Protein AF-A0A0L7R171-F1 (afdb_monomer_lite)

Secondary structure (DSSP, 8-state):
-----------------------HHHHHGGGSPPHHHHHHHHHHHHSHHHHHHHHHHHSS----HHHHHHHHHHHHHHHT-SGGGG--

Structure (mmCIF, N/CA/C/O backbone):
data_AF-A0A0L7R171-F1
#
_entry.id   AF-A0A0L7R171-F1
#
loop_
_atom_site.group_PDB
_atom_site.id
_atom_site.type_symbol
_atom_site.label_atom_id
_atom_site.label_alt_id
_atom_site.label_comp_id
_atom_site.label_asym_id
_atom_site.label_entity_id
_atom_site.label_seq_id
_atom_site.pdbx_PDB_ins_code
_atom_site.Cartn_x
_atom_site.Cartn_y
_atom_site.Cartn_z
_atom_site.occupancy
_atom_site.B_iso_or_equiv
_atom_site.auth_seq_id
_atom_site.auth_comp_id
_atom_site.auth_asym_id
_atom_site.auth_atom_id
_atom_site.pdbx_PDB_model_num
ATOM 1 N N . MET A 1 1 ? -48.719 51.583 33.332 1.00 35.97 1 MET A N 1
ATOM 2 C CA . MET A 1 1 ? -50.194 51.557 33.454 1.00 35.97 1 MET A CA 1
ATOM 3 C C . MET A 1 1 ? -50.710 51.540 32.026 1.00 35.97 1 MET A C 1
ATOM 5 O O . MET A 1 1 ? -50.505 52.526 31.342 1.00 35.97 1 MET A O 1
ATOM 9 N N . SER A 1 2 ? -51.171 50.437 31.456 1.00 40.34 2 SER A N 1
ATOM 10 C CA . SER A 1 2 ? -51.994 49.363 32.017 1.00 40.34 2 SER A CA 1
ATOM 11 C C . SER A 1 2 ? -51.689 48.037 31.309 1.00 40.34 2 SER A C 1
ATOM 13 O O . SER A 1 2 ? -51.594 47.992 30.086 1.00 40.34 2 SER A O 1
ATOM 15 N N . GLU A 1 3 ? -51.553 46.975 32.099 1.00 41.84 3 GLU A N 1
ATOM 16 C CA . GLU A 1 3 ? -51.645 45.582 31.660 1.00 41.84 3 GLU A CA 1
ATOM 17 C C . GLU A 1 3 ? -53.105 45.219 31.366 1.00 41.84 3 GLU A C 1
ATOM 19 O O . GLU A 1 3 ? -54.032 45.752 31.984 1.00 41.84 3 GLU A O 1
ATOM 24 N N . SER A 1 4 ? -53.317 44.268 30.460 1.00 45.53 4 SER A N 1
ATOM 25 C CA . SER A 1 4 ? -54.467 43.360 30.511 1.00 45.53 4 SER A CA 1
ATOM 26 C C . SER A 1 4 ? -54.086 42.042 29.844 1.00 45.53 4 SER A C 1
ATOM 28 O O . SER A 1 4 ? -53.895 41.969 28.633 1.00 45.53 4 SER A O 1
ATOM 30 N N . GLU A 1 5 ? -53.956 41.019 30.676 1.00 47.56 5 GLU A N 1
ATOM 31 C CA . GLU A 1 5 ? -53.761 39.611 30.349 1.00 47.56 5 GLU A CA 1
ATOM 32 C C . GLU A 1 5 ? -55.097 38.927 30.001 1.00 47.56 5 GLU A C 1
ATOM 34 O O . GLU A 1 5 ? -56.132 39.298 30.556 1.00 47.56 5 GLU A O 1
ATOM 39 N N . ASN A 1 6 ? -55.069 37.866 29.184 1.00 44.62 6 ASN A N 1
ATOM 40 C CA . ASN A 1 6 ? -55.824 36.600 29.356 1.00 44.62 6 ASN A CA 1
ATOM 41 C C . ASN A 1 6 ? -55.633 35.722 28.093 1.00 44.62 6 ASN A C 1
ATOM 43 O O . ASN A 1 6 ? -55.735 36.264 27.002 1.00 44.62 6 ASN A O 1
ATOM 47 N N . VAL A 1 7 ? -55.498 34.389 28.046 1.00 42.62 7 VAL A N 1
ATOM 48 C CA . VAL A 1 7 ? -55.243 33.247 28.954 1.00 42.62 7 VAL A CA 1
ATOM 49 C C . VAL A 1 7 ? -55.741 32.008 28.186 1.00 42.62 7 VAL A C 1
ATOM 51 O O . VAL A 1 7 ? -56.808 32.062 27.587 1.00 42.62 7 VAL A O 1
ATOM 54 N N . SER A 1 8 ? -55.031 30.877 28.335 1.00 39.28 8 SER A N 1
ATOM 55 C CA . SER A 1 8 ? -55.500 29.483 28.134 1.00 39.28 8 SER A CA 1
ATOM 56 C C . SER A 1 8 ? -55.888 29.017 26.725 1.00 39.28 8 SER A C 1
ATOM 58 O O . SER A 1 8 ? -56.515 29.734 25.970 1.00 39.28 8 SER A O 1
ATOM 60 N N . LYS A 1 9 ? -55.706 27.760 26.320 1.00 40.88 9 LYS A N 1
ATOM 61 C CA . LYS A 1 9 ? -55.156 26.511 26.886 1.00 40.88 9 LYS A CA 1
ATOM 62 C C . LYS A 1 9 ? -55.166 25.513 25.713 1.00 40.88 9 LYS A C 1
ATOM 64 O O . LYS A 1 9 ? -55.985 25.665 24.811 1.00 40.88 9 LYS A O 1
ATOM 69 N N . ASN A 1 10 ? -54.333 24.478 25.810 1.00 35.81 10 ASN A N 1
ATOM 70 C CA . ASN A 1 10 ? -54.581 23.069 25.439 1.00 35.81 10 ASN A CA 1
ATOM 71 C C . ASN A 1 10 ? -53.291 22.491 24.838 1.00 35.81 10 ASN A C 1
ATOM 73 O O . ASN A 1 10 ? -52.863 22.880 23.761 1.00 35.81 10 ASN A O 1
ATOM 77 N N . ALA A 1 11 ? -52.503 21.788 25.649 1.00 34.44 11 ALA A N 1
ATOM 78 C CA . ALA A 1 11 ? -52.663 20.365 25.971 1.00 34.44 11 ALA A CA 1
ATOM 79 C C . ALA A 1 11 ? -52.143 19.482 24.827 1.00 34.44 11 ALA A C 1
ATOM 81 O O . ALA A 1 11 ? -52.817 19.251 23.830 1.00 34.44 11 ALA A O 1
ATOM 82 N N . THR A 1 12 ? -50.916 18.998 25.019 1.00 37.31 12 THR A N 1
ATOM 83 C CA . THR A 1 12 ? -50.325 17.843 24.337 1.00 37.31 12 THR A CA 1
ATOM 84 C C . THR A 1 12 ? -51.255 16.638 24.486 1.00 37.31 12 THR A C 1
ATOM 86 O O . THR A 1 12 ? -51.816 16.437 25.567 1.00 37.31 12 THR A O 1
ATOM 89 N N . PRO A 1 13 ? -51.388 15.799 23.455 1.00 43.78 13 PRO A N 1
ATOM 90 C CA . PRO A 1 13 ? -50.873 14.435 23.641 1.00 43.78 13 PRO A CA 1
ATOM 91 C C . PRO A 1 13 ? -49.772 14.057 22.649 1.00 43.78 13 PRO A C 1
ATOM 93 O O . PRO A 1 13 ? -49.816 14.400 21.471 1.00 43.78 13 PRO A O 1
ATOM 96 N N . GLN A 1 14 ? -48.768 13.356 23.173 1.00 43.34 14 GLN A N 1
ATOM 97 C CA . GLN A 1 14 ? -47.740 12.675 22.400 1.00 43.34 14 GLN A CA 1
ATOM 98 C C . GLN A 1 14 ? -48.299 11.369 21.834 1.00 43.34 14 GLN A C 1
ATOM 100 O O . GLN A 1 14 ? -49.010 10.667 22.548 1.00 43.34 14 GLN A O 1
ATOM 105 N N . GLU A 1 15 ? -47.900 11.015 20.613 1.00 35.59 15 GLU A N 1
ATOM 106 C CA . GLU A 1 15 ? -47.878 9.627 20.156 1.00 35.59 15 GLU A CA 1
ATOM 107 C C . GLU A 1 15 ? -46.596 9.387 19.344 1.00 35.59 15 GLU A C 1
ATOM 109 O O . GLU A 1 15 ? -46.150 10.219 18.552 1.00 35.59 15 GLU A O 1
ATOM 114 N N . GLU A 1 16 ? -45.956 8.273 19.673 1.00 48.09 16 GLU A N 1
ATOM 115 C CA . GLU A 1 16 ? -44.622 7.806 19.312 1.00 48.09 16 GLU A CA 1
ATOM 116 C C . GLU A 1 16 ? -44.490 7.611 17.787 1.00 48.09 16 GLU A C 1
ATOM 118 O O . GLU A 1 16 ? -45.425 7.194 17.113 1.00 48.09 16 GLU A O 1
ATOM 123 N N . THR A 1 17 ? -43.337 7.832 17.149 1.00 41.28 17 THR A N 1
ATOM 124 C CA . THR A 1 17 ? -42.354 6.755 16.934 1.00 41.28 17 THR A CA 1
ATOM 125 C C . THR A 1 17 ? -41.151 7.283 16.142 1.00 41.28 17 THR A C 1
ATOM 127 O O . THR A 1 17 ? -41.288 8.061 15.202 1.00 41.28 17 THR A O 1
ATOM 130 N N . LYS A 1 18 ? -39.986 6.724 16.488 1.00 44.66 18 LYS A N 1
ATOM 131 C CA . LYS A 1 18 ? -38.659 6.827 15.863 1.00 44.66 18 LYS A CA 1
ATOM 132 C C . LYS A 1 18 ? -37.826 8.027 16.321 1.00 44.66 18 LYS A C 1
ATOM 134 O O . LYS A 1 18 ? -37.712 9.048 15.655 1.00 44.66 18 LYS A O 1
ATOM 139 N N . LYS A 1 19 ? -37.125 7.815 17.444 1.00 49.00 19 LYS A N 1
ATOM 140 C CA . LYS A 1 19 ? -35.820 8.438 17.699 1.00 49.00 19 LYS A CA 1
ATOM 141 C C . LYS A 1 19 ? -34.940 8.231 16.466 1.00 49.00 19 LYS A C 1
ATOM 143 O O . LYS A 1 19 ? -34.297 7.194 16.322 1.00 49.00 19 LYS A O 1
ATOM 148 N N . GLU A 1 20 ? -34.895 9.215 15.586 1.00 54.53 20 GLU A N 1
ATOM 149 C CA . GLU A 1 20 ? -33.842 9.329 14.590 1.00 54.53 20 GLU A CA 1
ATOM 150 C 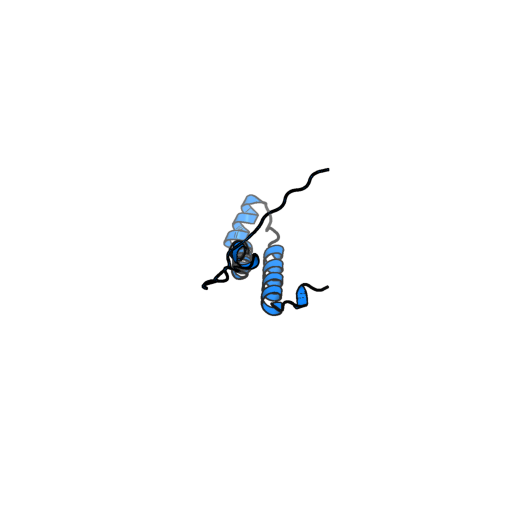C . GLU A 1 20 ? -32.664 10.037 15.259 1.00 54.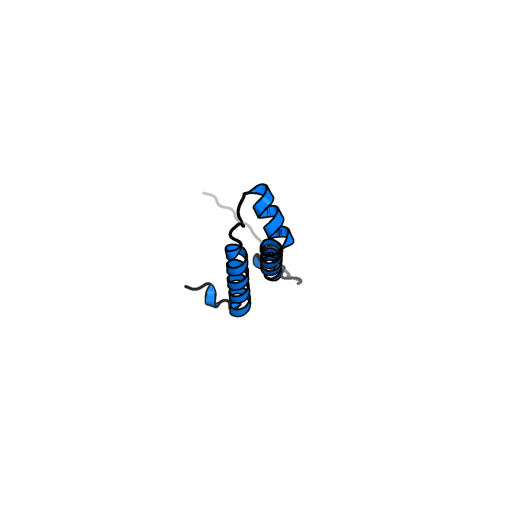53 20 GLU A C 1
ATOM 152 O O . GLU A 1 20 ? -32.362 11.201 15.034 1.00 54.53 20 GLU A O 1
ATOM 157 N N . THR A 1 21 ? -32.027 9.323 16.186 1.00 51.12 21 THR A N 1
ATOM 158 C CA . THR A 1 21 ? -30.658 9.630 16.591 1.00 51.12 21 THR A CA 1
ATOM 159 C C . THR A 1 21 ? -29.754 8.807 15.686 1.00 51.12 21 THR A C 1
ATOM 161 O O . THR A 1 21 ? -29.085 7.886 16.139 1.00 51.12 21 THR A O 1
ATOM 164 N N . THR A 1 22 ? -29.785 9.073 14.379 1.00 56.53 22 THR A N 1
ATOM 165 C CA . THR A 1 22 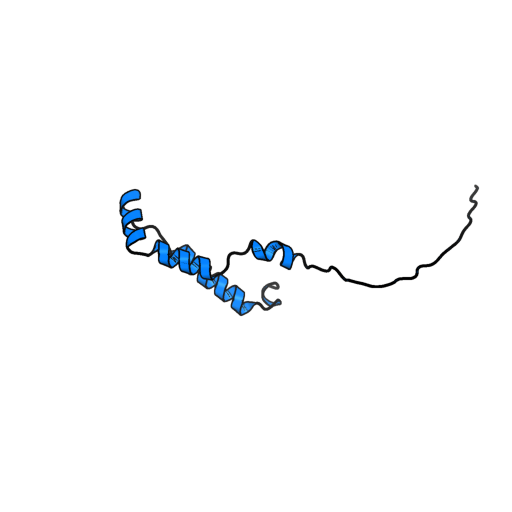? -28.694 8.650 13.497 1.00 56.53 22 THR A CA 1
ATOM 166 C C . THR A 1 22 ? -27.509 9.503 13.916 1.00 56.53 22 THR A C 1
ATOM 168 O O . THR A 1 22 ? -27.407 10.680 13.565 1.00 56.53 22 THR A O 1
ATOM 171 N N . SER A 1 23 ? -26.701 8.943 14.815 1.00 60.78 23 SER A N 1
ATOM 172 C CA . SER A 1 23 ? -25.506 9.571 15.356 1.00 60.78 23 SER A CA 1
ATOM 173 C C . SER A 1 23 ? -24.647 10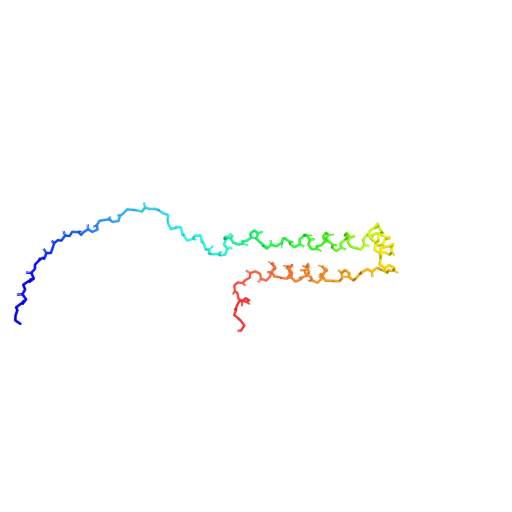.100 14.218 1.00 60.78 23 SER A C 1
ATOM 175 O O . SER A 1 23 ? -24.500 9.455 13.182 1.00 60.78 23 SER A O 1
ATOM 177 N N . VAL A 1 24 ? -24.084 11.290 14.409 1.00 60.25 24 VAL A N 1
ATOM 178 C CA . VAL A 1 24 ? -23.234 11.973 13.427 1.00 60.25 24 VAL A CA 1
ATOM 179 C C . VAL A 1 24 ? -22.116 11.050 12.898 1.00 60.25 24 VAL A C 1
ATOM 181 O O . VAL A 1 24 ? -21.782 11.128 11.716 1.00 60.25 24 VAL A O 1
ATOM 184 N N . GLU A 1 25 ? -21.626 10.112 13.717 1.00 61.75 25 GLU A N 1
ATOM 185 C CA . GLU A 1 25 ? -20.723 9.009 13.347 1.00 61.75 25 GLU A CA 1
ATOM 186 C C . GLU A 1 25 ? -21.168 8.168 12.133 1.00 61.75 25 GLU A C 1
ATOM 188 O O . GLU A 1 25 ? -20.351 7.858 11.259 1.00 61.75 25 GLU A O 1
ATOM 193 N N . ASP A 1 26 ? -22.448 7.812 12.021 1.00 69.12 26 ASP A N 1
ATOM 194 C CA . ASP A 1 26 ? -22.911 6.906 10.961 1.00 69.12 26 ASP A CA 1
ATOM 195 C C . ASP A 1 26 ? -22.909 7.599 9.591 1.00 69.12 26 ASP A C 1
ATOM 197 O O . ASP A 1 26 ? -22.655 6.974 8.558 1.00 69.12 26 ASP A O 1
ATOM 201 N N . LYS A 1 27 ? -23.103 8.925 9.572 1.00 82.69 27 LYS A N 1
ATOM 202 C CA . LYS A 1 27 ? -23.172 9.723 8.340 1.00 82.69 27 LYS A CA 1
ATOM 203 C C . LYS A 1 27 ? -21.841 9.779 7.585 1.00 82.69 27 LYS A C 1
ATOM 205 O O . LYS A 1 27 ? -21.847 9.918 6.362 1.00 82.69 27 LYS A O 1
ATOM 210 N N . TYR A 1 28 ? -20.712 9.673 8.285 1.00 82.06 28 TYR A N 1
ATOM 211 C CA . TYR A 1 28 ? -19.375 9.842 7.697 1.00 82.06 28 TYR A CA 1
ATOM 212 C C . TYR A 1 28 ? -18.562 8.553 7.621 1.00 82.06 28 TYR A C 1
ATOM 214 O O . TYR A 1 28 ? -17.442 8.565 7.117 1.00 82.06 28 TYR A O 1
ATOM 222 N N . THR A 1 29 ? -19.123 7.423 8.055 1.00 81.94 29 THR A N 1
ATOM 223 C CA . THR A 1 29 ? -18.408 6.139 8.046 1.00 81.94 29 THR A CA 1
ATOM 224 C C . THR A 1 29 ? -17.937 5.748 6.636 1.00 81.94 29 THR A C 1
ATOM 226 O O . THR A 1 29 ? -16.850 5.197 6.486 1.00 81.94 29 THR A O 1
ATOM 229 N N . TRP A 1 30 ? -18.683 6.113 5.586 1.00 84.69 30 TRP A N 1
ATOM 230 C CA . TRP A 1 30 ? -18.298 5.873 4.187 1.00 84.69 30 TRP A CA 1
ATOM 231 C C . TRP A 1 30 ? -17.053 6.657 3.732 1.00 84.69 30 TRP A C 1
ATOM 233 O O . TRP A 1 30 ? -16.418 6.274 2.753 1.00 84.69 30 TRP A O 1
ATOM 243 N N . MET A 1 31 ? -16.698 7.748 4.421 1.00 86.94 31 MET A N 1
ATOM 244 C CA . MET A 1 31 ? -15.505 8.543 4.108 1.00 86.94 31 MET A CA 1
ATOM 245 C C . MET A 1 31 ? -14.222 7.885 4.625 1.00 86.94 31 MET A C 1
ATOM 247 O O . MET A 1 31 ? -13.128 8.196 4.148 1.00 86.94 31 MET A O 1
ATOM 251 N N . VAL A 1 32 ? -14.335 6.982 5.602 1.00 86.00 32 VAL A N 1
ATOM 252 C CA . VAL A 1 32 ? -13.189 6.266 6.158 1.00 86.00 32 VAL A CA 1
ATOM 253 C C . VAL A 1 32 ? -12.836 5.107 5.232 1.00 86.00 32 VAL A C 1
ATOM 255 O O . VAL A 1 32 ? -13.644 4.211 4.995 1.00 86.00 32 VAL A O 1
ATOM 258 N N . ARG A 1 33 ? -11.604 5.101 4.714 1.00 89.44 33 ARG A N 1
ATOM 259 C CA . ARG A 1 33 ? -11.122 3.998 3.873 1.00 89.44 33 ARG A CA 1
ATOM 260 C C . ARG A 1 33 ? -11.020 2.702 4.692 1.00 89.44 33 ARG A C 1
ATOM 262 O O . ARG A 1 33 ? -10.430 2.733 5.776 1.00 89.44 33 ARG A O 1
ATOM 269 N N . PRO A 1 34 ? -11.519 1.563 4.177 1.00 91.62 34 PRO A N 1
ATOM 270 C CA . PRO A 1 34 ? -11.281 0.257 4.785 1.00 91.62 34 PRO A CA 1
ATOM 271 C C . PRO A 1 34 ? -9.783 -0.035 4.907 1.00 91.62 34 PRO A C 1
ATOM 273 O O . PRO A 1 34 ? -8.998 0.367 4.044 1.00 91.62 34 PRO A O 1
ATOM 276 N N . CYS A 1 35 ? -9.374 -0.760 5.951 1.00 94.00 35 CYS A N 1
ATOM 277 C CA . CYS A 1 35 ? -7.953 -1.038 6.169 1.00 94.00 35 CYS A CA 1
ATOM 278 C C . CYS A 1 35 ? -7.346 -1.861 5.028 1.00 94.00 35 CYS A C 1
ATOM 280 O O . CYS A 1 35 ? -6.177 -1.692 4.698 1.00 94.00 35 CYS A O 1
ATOM 282 N N . GLU A 1 36 ? -8.134 -2.752 4.436 1.00 95.25 36 GLU A N 1
ATOM 283 C CA . GLU A 1 36 ? -7.741 -3.671 3.371 1.00 95.25 36 GLU A CA 1
ATOM 284 C C . GLU A 1 36 ? -7.215 -2.911 2.150 1.00 95.25 36 GLU A C 1
ATOM 286 O O . GLU A 1 36 ? -6.192 -3.302 1.597 1.00 95.25 36 GLU A O 1
ATOM 291 N N . ILE A 1 37 ? -7.799 -1.748 1.840 1.00 96.44 37 ILE A N 1
ATOM 292 C CA . ILE A 1 37 ? -7.329 -0.881 0.755 1.00 96.44 37 ILE A CA 1
ATOM 293 C C . ILE A 1 37 ? -5.872 -0.471 0.978 1.00 96.44 37 ILE A C 1
ATOM 295 O O . ILE A 1 37 ? -5.060 -0.595 0.073 1.00 96.44 37 ILE A O 1
ATOM 299 N N . TYR A 1 38 ? -5.482 -0.064 2.190 1.00 96.38 38 TYR A N 1
ATOM 300 C CA . TYR A 1 38 ? -4.084 0.298 2.465 1.00 96.38 38 TYR A CA 1
ATOM 301 C C . TYR A 1 38 ? -3.113 -0.874 2.270 1.00 96.38 38 TYR A C 1
ATOM 303 O O . TYR A 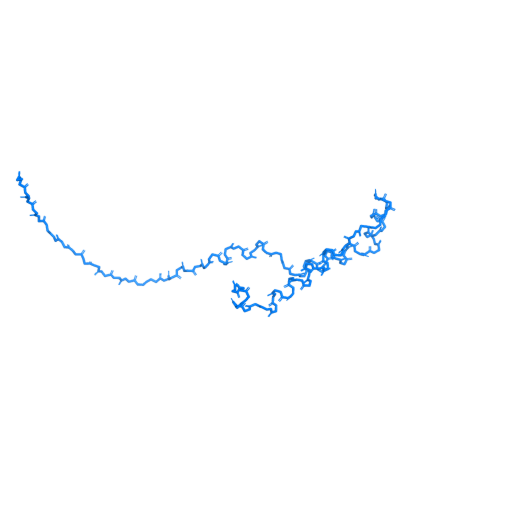1 38 ? -1.955 -0.674 1.900 1.00 96.38 38 TYR A O 1
ATOM 311 N N . LYS A 1 39 ? -3.569 -2.105 2.525 1.00 96.75 39 LYS A N 1
ATOM 312 C CA . LYS A 1 39 ? -2.770 -3.309 2.285 1.00 96.75 39 LYS A CA 1
ATOM 313 C C . LYS A 1 39 ? -2.620 -3.574 0.789 1.00 96.75 39 LYS A C 1
ATOM 315 O O . LYS A 1 39 ? -1.515 -3.891 0.354 1.00 96.75 39 LYS A O 1
ATOM 320 N N . ASP A 1 40 ? -3.697 -3.431 0.030 1.00 97.62 40 ASP A N 1
ATOM 321 C CA . ASP A 1 40 ? -3.694 -3.638 -1.416 1.00 97.62 40 ASP A CA 1
ATOM 322 C C . ASP A 1 40 ? -2.815 -2.593 -2.111 1.00 97.62 40 ASP A C 1
ATOM 324 O O . ASP A 1 40 ? -1.909 -2.965 -2.851 1.00 97.62 40 ASP A O 1
ATOM 328 N N . GLU A 1 41 ? -2.938 -1.314 -1.743 1.00 97.62 41 GLU A N 1
ATOM 329 C CA . GLU A 1 41 ? -2.067 -0.232 -2.232 1.00 97.62 41 GLU A CA 1
ATOM 330 C C . GLU A 1 41 ? -0.586 -0.488 -1.913 1.00 97.62 41 GLU A C 1
ATOM 332 O O . GLU A 1 41 ? 0.302 -0.234 -2.731 1.00 97.62 41 GLU A O 1
ATOM 337 N N . TYR A 1 42 ? -0.284 -1.029 -0.727 1.00 97.75 42 TYR A N 1
ATOM 338 C CA . TYR A 1 42 ? 1.082 -1.418 -0.382 1.00 97.75 42 TYR A CA 1
ATOM 339 C C . TYR A 1 42 ? 1.599 -2.553 -1.277 1.00 97.75 42 TYR A C 1
ATOM 341 O O . TYR A 1 42 ? 2.733 -2.485 -1.766 1.00 97.75 42 TYR A O 1
ATOM 349 N N . ASN A 1 43 ? 0.789 -3.590 -1.497 1.00 97.88 43 ASN A N 1
ATOM 350 C CA . ASN A 1 43 ? 1.153 -4.727 -2.344 1.00 97.88 43 ASN A CA 1
ATOM 351 C C . ASN A 1 43 ? 1.356 -4.287 -3.796 1.00 97.88 43 ASN A C 1
ATOM 353 O O . ASN A 1 43 ? 2.368 -4.634 -4.404 1.00 97.88 43 ASN A O 1
ATOM 357 N N . ASP A 1 44 ? 0.456 -3.462 -4.322 1.00 97.56 44 ASP A N 1
ATOM 358 C CA . ASP A 1 44 ? 0.545 -2.932 -5.676 1.00 97.56 44 ASP A CA 1
ATOM 359 C C . ASP A 1 44 ? 1.778 -2.048 -5.831 1.00 97.56 44 ASP A C 1
ATOM 361 O O . ASP A 1 44 ? 2.583 -2.289 -6.730 1.00 97.56 44 ASP A O 1
ATOM 365 N N . CYS A 1 45 ? 2.011 -1.114 -4.904 1.00 97.00 45 CYS A N 1
ATOM 366 C CA . CYS A 1 45 ? 3.187 -0.241 -4.905 1.00 97.00 45 CYS A CA 1
ATOM 367 C C . CYS A 1 45 ? 4.512 -1.022 -4.855 1.00 97.00 45 CYS A C 1
ATOM 369 O O . CYS A 1 45 ? 5.510 -0.594 -5.445 1.00 97.00 45 CYS A O 1
ATOM 371 N N . THR A 1 46 ? 4.536 -2.164 -4.160 1.00 96.94 46 THR A N 1
ATOM 372 C CA . THR A 1 46 ? 5.729 -3.015 -4.015 1.00 96.94 46 THR A CA 1
ATOM 373 C C . THR A 1 46 ? 5.843 -4.122 -5.062 1.00 96.94 46 THR A C 1
ATOM 375 O O . THR A 1 46 ? 6.899 -4.751 -5.153 1.00 96.94 46 THR A O 1
ATOM 378 N N . SER A 1 47 ? 4.811 -4.331 -5.882 1.00 97.56 47 SER A N 1
ATOM 379 C CA . SER A 1 47 ? 4.796 -5.348 -6.930 1.00 97.56 47 SER A CA 1
ATOM 380 C C . SER A 1 47 ? 5.900 -5.118 -7.965 1.00 97.56 47 SER A C 1
ATOM 382 O O . SER A 1 47 ? 6.249 -3.983 -8.291 1.00 97.56 47 SER A O 1
ATOM 384 N N . ILE A 1 48 ? 6.425 -6.200 -8.547 1.00 96.94 48 ILE A N 1
ATOM 385 C CA . ILE A 1 48 ? 7.502 -6.132 -9.553 1.00 96.94 48 ILE A CA 1
ATOM 386 C C . ILE A 1 48 ? 7.097 -5.239 -10.734 1.00 96.94 48 ILE A C 1
ATOM 388 O O . ILE A 1 48 ? 7.892 -4.425 -11.201 1.00 96.94 48 ILE A O 1
ATOM 392 N N . ARG A 1 49 ? 5.838 -5.342 -11.181 1.00 97.25 49 ARG A N 1
ATOM 393 C CA . ARG A 1 49 ? 5.301 -4.523 -12.273 1.00 97.25 49 ARG A CA 1
ATOM 394 C C . ARG A 1 49 ? 5.308 -3.036 -11.920 1.00 97.25 49 ARG A C 1
ATOM 396 O O . ARG A 1 49 ? 5.750 -2.225 -12.731 1.00 97.25 49 ARG A O 1
ATOM 403 N N . ALA A 1 50 ? 4.854 -2.678 -10.720 1.00 97.19 50 ALA A N 1
ATOM 404 C CA . ALA A 1 50 ? 4.874 -1.291 -10.278 1.00 97.19 50 ALA A CA 1
ATOM 405 C C . ALA A 1 50 ? 6.301 -0.784 -10.063 1.00 97.19 50 ALA A C 1
ATOM 407 O O . ALA A 1 50 ? 6.597 0.337 -10.461 1.00 97.19 50 ALA A O 1
ATOM 408 N N . ARG A 1 51 ? 7.208 -1.601 -9.511 1.00 96.94 51 ARG A N 1
ATOM 409 C CA . ARG A 1 51 ? 8.625 -1.237 -9.353 1.00 96.94 51 ARG A CA 1
ATOM 410 C C . ARG A 1 51 ? 9.299 -0.959 -10.688 1.00 96.94 51 ARG A C 1
ATOM 412 O O . ARG A 1 51 ? 10.013 0.031 -10.796 1.00 96.94 51 ARG A O 1
ATOM 419 N N . PHE A 1 52 ? 9.028 -1.775 -11.703 1.00 97.44 52 PHE A N 1
ATOM 420 C CA . PHE A 1 52 ? 9.526 -1.528 -13.053 1.00 97.44 52 PHE A CA 1
ATOM 421 C C . PHE A 1 52 ? 9.005 -0.198 -13.611 1.00 97.44 52 PHE A C 1
ATOM 423 O O . PHE A 1 52 ? 9.787 0.615 -14.095 1.00 97.44 52 PHE A O 1
ATOM 430 N N . HIS A 1 53 ? 7.701 0.064 -13.484 1.00 97.50 53 HIS A N 1
ATOM 431 C CA . HIS A 1 53 ? 7.112 1.324 -13.938 1.00 97.50 53 HIS A CA 1
ATOM 432 C C . HIS A 1 53 ? 7.666 2.542 -13.179 1.00 97.50 53 HIS A C 1
ATOM 434 O O . HIS A 1 53 ? 8.008 3.548 -13.790 1.00 97.50 53 HIS A O 1
ATOM 440 N N . GLN A 1 54 ? 7.797 2.452 -11.854 1.00 97.56 54 GLN A N 1
ATOM 441 C CA . GLN A 1 54 ? 8.392 3.503 -11.022 1.00 97.56 54 GLN A CA 1
ATOM 442 C C . GLN A 1 54 ? 9.830 3.792 -11.451 1.00 97.56 54 GLN A C 1
ATOM 444 O O . GLN A 1 54 ? 10.184 4.950 -11.631 1.00 97.56 54 GLN A O 1
ATOM 449 N N . TYR A 1 55 ? 10.631 2.751 -11.681 1.00 97.25 55 TYR A N 1
ATOM 450 C CA . TYR A 1 55 ? 11.998 2.909 -12.163 1.00 97.25 55 TYR A CA 1
ATOM 451 C C . TYR A 1 55 ? 12.046 3.546 -13.556 1.00 97.25 55 TYR A C 1
ATOM 453 O O . TYR A 1 55 ? 12.871 4.414 -13.806 1.00 97.25 55 TYR A O 1
ATOM 461 N N . PHE A 1 56 ? 11.132 3.169 -14.451 1.00 97.38 56 PHE A N 1
ATOM 462 C CA . PHE A 1 56 ? 11.052 3.756 -15.787 1.00 97.38 56 PHE A CA 1
ATOM 463 C C . PHE A 1 56 ? 10.697 5.252 -15.760 1.00 97.38 56 PHE A C 1
ATOM 465 O O . PHE A 1 56 ? 11.258 6.027 -16.528 1.00 97.38 56 PHE A O 1
ATOM 472 N N . VAL A 1 57 ? 9.779 5.663 -14.881 1.00 97.56 57 VAL A N 1
ATOM 473 C CA . VAL A 1 57 ? 9.306 7.056 -14.804 1.00 97.56 57 VAL A CA 1
ATOM 474 C C . VAL A 1 57 ? 10.222 7.939 -13.955 1.00 97.56 57 VAL A C 1
ATOM 476 O O . VAL A 1 57 ? 10.504 9.071 -14.335 1.00 97.56 57 VAL A O 1
ATOM 479 N N . PHE A 1 58 ? 10.670 7.443 -12.801 1.00 96.81 58 PHE A N 1
ATOM 480 C CA . PHE A 1 58 ? 11.385 8.228 -11.789 1.00 96.81 58 PHE A CA 1
ATOM 481 C C . PHE A 1 58 ? 12.876 7.886 -11.684 1.00 96.81 58 PHE A C 1
ATOM 483 O O . PHE A 1 58 ? 13.612 8.601 -11.016 1.00 96.81 58 PHE A O 1
ATOM 490 N N . GLY A 1 59 ? 13.338 6.797 -12.306 1.00 97.25 59 GLY A N 1
ATOM 491 C CA . GLY A 1 59 ? 14.715 6.304 -12.171 1.00 97.25 59 GLY A CA 1
ATOM 492 C C . GLY A 1 59 ? 14.987 5.543 -10.869 1.00 97.25 59 GLY A C 1
ATOM 493 O O . GLY A 1 59 ? 16.076 5.007 -10.687 1.00 97.25 59 GLY A O 1
ATOM 494 N N . GLU A 1 60 ? 14.007 5.463 -9.967 1.00 96.31 60 GLU A N 1
ATOM 495 C CA . GLU A 1 60 ? 14.131 4.787 -8.678 1.00 96.31 60 GLU A CA 1
ATOM 496 C C . GLU A 1 60 ? 12.772 4.287 -8.149 1.00 96.31 60 GLU A C 1
ATOM 498 O O . GLU A 1 60 ? 11.713 4.811 -8.511 1.00 96.31 60 GLU A O 1
ATOM 503 N N . PRO A 1 61 ? 12.761 3.246 -7.298 1.00 95.44 61 PRO A N 1
ATOM 504 C CA . PRO A 1 61 ? 11.547 2.803 -6.624 1.00 95.44 61 PRO A CA 1
ATOM 505 C C . PRO A 1 61 ? 11.089 3.817 -5.563 1.00 95.44 61 PRO A C 1
ATOM 507 O O . PRO A 1 61 ? 11.858 4.207 -4.688 1.00 95.44 61 PRO A O 1
ATOM 510 N N . ILE A 1 62 ? 9.799 4.167 -5.560 1.00 95.44 62 ILE A N 1
ATOM 511 C CA . ILE A 1 62 ? 9.244 5.111 -4.576 1.00 95.44 62 ILE A CA 1
ATOM 512 C C . ILE A 1 62 ? 9.061 4.474 -3.188 1.00 95.44 62 ILE A C 1
ATOM 514 O O . ILE A 1 62 ? 8.954 3.250 -3.026 1.00 95.44 62 ILE A O 1
ATOM 518 N N . ASN A 1 63 ? 8.969 5.306 -2.153 1.00 96.06 63 ASN A N 1
ATOM 519 C CA . ASN A 1 63 ? 8.760 4.834 -0.790 1.00 96.06 63 ASN A CA 1
ATOM 520 C C . ASN A 1 63 ? 7.295 4.424 -0.530 1.00 96.06 63 ASN A C 1
ATOM 522 O O . ASN A 1 63 ? 6.441 5.263 -0.268 1.00 96.06 63 ASN A O 1
ATOM 526 N N . CYS A 1 64 ? 7.024 3.116 -0.504 1.00 96.38 64 CYS A N 1
ATOM 527 C CA . CYS A 1 64 ? 5.696 2.560 -0.201 1.00 96.38 64 CYS A CA 1
ATOM 528 C C . CYS A 1 64 ? 5.403 2.412 1.308 1.00 96.38 64 CYS A C 1
ATOM 530 O O . CYS A 1 64 ? 4.355 1.887 1.676 1.00 96.38 64 CYS A O 1
ATOM 532 N N . LYS A 1 65 ? 6.323 2.794 2.211 1.00 96.06 65 LYS A N 1
ATOM 533 C CA . LYS A 1 65 ? 6.185 2.509 3.656 1.00 96.06 65 LYS A CA 1
ATOM 534 C C . LYS A 1 65 ? 4.940 3.139 4.276 1.00 96.06 65 LYS A C 1
ATOM 536 O O . LYS A 1 65 ? 4.385 2.545 5.196 1.00 96.06 65 LYS A O 1
ATOM 541 N N . GLN A 1 66 ? 4.502 4.291 3.767 1.00 95.44 66 GLN A N 1
ATOM 542 C CA . GLN A 1 66 ? 3.334 5.005 4.284 1.00 95.44 66 GLN A CA 1
ATOM 543 C C . GLN A 1 66 ? 2.082 4.117 4.278 1.00 95.44 66 GLN A C 1
ATOM 545 O O . GLN A 1 66 ? 1.464 3.940 5.322 1.00 95.44 66 GLN A O 1
ATOM 550 N N . TRP A 1 67 ? 1.805 3.429 3.166 1.00 96.75 67 TRP A N 1
ATOM 551 C CA . TRP A 1 67 ? 0.670 2.507 3.058 1.00 96.75 67 TRP A CA 1
ATOM 552 C C . TRP A 1 67 ? 0.702 1.378 4.095 1.00 96.75 67 TRP A C 1
ATOM 554 O O . TRP A 1 67 ? -0.317 1.029 4.689 1.00 96.75 67 TRP A O 1
ATOM 564 N N . ASN A 1 68 ? 1.889 0.839 4.389 1.00 95.88 68 ASN A N 1
ATOM 565 C CA . ASN A 1 68 ? 2.046 -0.190 5.418 1.00 95.88 68 ASN A CA 1
ATOM 566 C C . ASN A 1 68 ? 1.797 0.355 6.833 1.00 95.88 68 ASN A C 1
ATOM 568 O O . ASN A 1 68 ? 1.200 -0.327 7.670 1.00 95.88 68 ASN A O 1
ATOM 572 N N . THR A 1 69 ? 2.271 1.572 7.100 1.00 96.31 69 THR A N 1
ATOM 573 C CA . THR A 1 69 ? 2.040 2.279 8.363 1.00 96.31 69 THR A CA 1
ATOM 574 C C . THR A 1 69 ? 0.552 2.547 8.562 1.00 96.31 69 THR A C 1
ATOM 576 O O . THR A 1 69 ? 0.016 2.210 9.617 1.00 96.31 69 THR A O 1
ATOM 579 N N . ASP A 1 70 ? -0.131 3.052 7.538 1.00 94.88 70 ASP A N 1
ATOM 580 C CA . ASP A 1 70 ? -1.562 3.356 7.591 1.00 94.88 70 ASP A CA 1
ATOM 581 C C . ASP A 1 70 ? -2.401 2.092 7.762 1.00 94.88 70 ASP A C 1
ATOM 583 O O . ASP A 1 70 ? -3.300 2.065 8.601 1.00 94.88 70 ASP A O 1
ATOM 587 N N . TYR A 1 71 ? -2.039 0.995 7.090 1.00 95.69 71 TYR A N 1
ATOM 588 C CA . TYR A 1 71 ? -2.653 -0.310 7.331 1.00 95.69 71 TYR A CA 1
ATOM 589 C C . TYR A 1 71 ? -2.530 -0.740 8.801 1.00 95.69 71 TYR A C 1
ATOM 591 O O . TYR A 1 71 ? -3.521 -1.115 9.432 1.00 95.69 71 TYR A O 1
ATOM 599 N N . LYS A 1 72 ? -1.326 -0.654 9.383 1.00 94.31 72 LYS A N 1
ATOM 600 C CA . LYS A 1 72 ? -1.086 -1.013 10.791 1.00 94.31 72 LYS A CA 1
ATOM 601 C C . LYS A 1 72 ? -1.865 -0.116 11.747 1.00 94.31 72 LYS A C 1
ATOM 603 O O . LYS A 1 72 ? -2.459 -0.626 12.696 1.00 94.31 72 LYS A O 1
ATOM 608 N N . ASN A 1 73 ? -1.874 1.190 11.504 1.00 91.69 73 ASN A N 1
ATOM 609 C CA . ASN A 1 73 ? -2.603 2.158 12.318 1.00 91.69 73 ASN A CA 1
ATOM 610 C C . ASN A 1 73 ? -4.114 1.918 12.236 1.00 91.69 73 ASN A C 1
ATOM 612 O O . ASN A 1 73 ? -4.775 1.850 13.267 1.00 91.69 73 ASN A O 1
ATOM 616 N N . CYS A 1 74 ? -4.639 1.676 11.035 1.00 92.56 74 CYS A N 1
ATOM 617 C CA . CYS A 1 74 ? -6.042 1.351 10.807 1.00 92.56 74 CYS A CA 1
ATOM 618 C C . CYS A 1 74 ? -6.448 0.048 11.512 1.00 92.56 74 CYS A C 1
ATOM 620 O O . CYS A 1 74 ? -7.473 -0.007 12.191 1.00 92.56 74 CYS A O 1
ATOM 622 N N . LYS A 1 75 ? -5.627 -1.008 11.427 1.00 91.50 75 LYS A N 1
ATOM 623 C CA . LYS A 1 75 ? -5.888 -2.265 12.145 1.00 91.50 75 LYS A CA 1
ATOM 624 C C . LYS A 1 75 ? -5.859 -2.073 13.655 1.00 91.50 75 LYS A C 1
ATOM 626 O O . LYS A 1 75 ? -6.740 -2.597 14.324 1.00 91.50 75 LYS A O 1
ATOM 631 N N . LYS A 1 76 ? -4.897 -1.308 14.182 1.00 89.19 76 LYS A N 1
ATOM 632 C CA . LYS A 1 76 ? -4.860 -0.944 15.605 1.00 89.19 76 LYS A CA 1
ATOM 633 C C . LYS A 1 76 ? -6.142 -0.219 16.004 1.00 89.19 76 LYS A C 1
ATOM 635 O O . LYS A 1 76 ? -6.813 -0.682 16.914 1.00 89.19 76 LYS A O 1
ATOM 640 N N . TRP A 1 77 ? -6.525 0.832 15.283 1.00 85.00 77 TRP A N 1
ATOM 641 C CA . TRP A 1 77 ? -7.767 1.571 15.520 1.00 85.00 77 TRP A CA 1
ATOM 642 C C . TRP A 1 77 ? -9.002 0.659 15.537 1.00 85.00 77 TRP A C 1
ATOM 644 O O . TRP A 1 77 ? -9.827 0.740 16.440 1.00 85.00 77 TRP A O 1
ATOM 654 N N . ASN A 1 78 ? -9.094 -0.277 14.588 1.00 83.50 78 ASN A N 1
ATOM 655 C CA . ASN A 1 78 ? -10.192 -1.240 14.534 1.00 83.50 78 ASN A CA 1
ATOM 656 C C . ASN A 1 78 ? -10.197 -2.247 15.697 1.00 83.50 78 ASN A C 1
ATOM 658 O O . ASN A 1 78 ? -11.273 -2.675 16.111 1.00 83.50 78 ASN A O 1
ATOM 662 N N . THR A 1 79 ? -9.029 -2.638 16.208 1.00 77.88 79 THR A N 1
ATOM 663 C CA . THR A 1 79 ? -8.906 -3.553 17.355 1.00 77.88 79 THR A CA 1
ATOM 664 C C . THR A 1 79 ? -9.195 -2.840 18.675 1.00 77.88 79 THR A C 1
ATOM 666 O O . THR A 1 79 ? -9.902 -3.378 19.519 1.00 77.88 79 THR A O 1
ATOM 669 N N . TYR A 1 80 ? -8.695 -1.615 18.841 1.00 70.75 80 TYR A N 1
ATOM 670 C CA . TYR A 1 80 ? -8.907 -0.774 20.021 1.00 70.75 80 TYR A CA 1
ATOM 671 C C . TYR A 1 80 ? -10.206 0.031 19.939 1.00 70.75 80 TYR A C 1
ATOM 673 O O . TYR A 1 80 ? -10.286 1.086 20.550 1.00 70.75 80 TYR A O 1
ATOM 681 N N . LYS A 1 81 ? -11.218 -0.451 19.202 1.00 62.06 81 LYS A N 1
ATOM 682 C CA . LYS A 1 81 ? -12.547 0.161 18.984 1.00 62.06 81 LYS A CA 1
ATOM 683 C C . LYS A 1 81 ? -13.352 0.482 20.258 1.00 62.06 81 LYS A C 1
ATOM 685 O O . LYS A 1 81 ? -14.567 0.664 20.192 1.00 62.06 81 LYS A O 1
ATOM 690 N N . SER A 1 82 ? -12.725 0.518 21.424 1.00 52.81 82 SER A N 1
ATOM 691 C CA . SER A 1 82 ? -13.335 0.982 22.644 1.00 52.81 82 SER A CA 1
ATOM 692 C C . SER A 1 82 ? -13.370 2.511 22.667 1.00 52.81 82 SER A C 1
ATOM 694 O O . SER A 1 82 ? -12.441 3.211 22.256 1.00 52.81 82 SER A O 1
ATOM 696 N N . LYS A 1 83 ? -14.488 3.047 23.153 1.00 55.00 83 LYS A N 1
ATOM 697 C CA . LYS A 1 83 ? -14.706 4.488 23.338 1.00 55.00 83 LYS A CA 1
ATOM 698 C C . LYS A 1 83 ? -13.701 5.110 24.322 1.00 55.00 83 LYS A C 1
ATOM 700 O O . LYS A 1 83 ? -13.653 6.329 24.442 1.00 55.00 83 LYS A O 1
ATOM 705 N N . GLU A 1 84 ? -12.889 4.294 24.997 1.00 53.22 84 GLU A N 1
ATOM 706 C CA . GLU A 1 84 ? -11.858 4.731 25.939 1.00 53.22 84 GLU A CA 1
ATOM 707 C C . GLU A 1 84 ? -10.659 5.419 25.264 1.00 53.22 84 GLU A C 1
ATOM 709 O O . GLU A 1 84 ? -9.985 6.210 25.910 1.00 53.22 84 GLU A O 1
ATOM 714 N N . ALA A 1 85 ? -10.414 5.207 23.965 1.00 48.12 85 ALA A N 1
ATOM 715 C CA . ALA A 1 85 ? -9.309 5.869 23.259 1.00 48.12 85 ALA A CA 1
ATOM 716 C C . ALA A 1 85 ? -9.559 7.361 22.941 1.00 48.12 85 ALA A C 1
ATOM 718 O O . ALA A 1 85 ? -8.650 8.046 22.478 1.00 48.12 85 ALA A O 1
ATOM 719 N N . TYR A 1 86 ? -10.778 7.868 23.164 1.00 49.38 86 TYR A N 1
ATOM 720 C CA . TYR A 1 86 ? -11.125 9.278 22.940 1.00 49.38 86 TYR A CA 1
ATOM 721 C C . TYR A 1 86 ? -10.812 10.173 24.151 1.00 49.38 86 TYR A C 1
ATOM 723 O O . TYR A 1 86 ? -10.874 11.396 24.051 1.00 49.38 86 TYR A O 1
ATOM 731 N N . VAL A 1 87 ? -10.482 9.574 25.297 1.00 49.97 87 VAL A N 1
ATOM 732 C CA . VAL A 1 87 ? -10.116 10.299 26.514 1.00 49.97 87 VAL A CA 1
ATOM 733 C C . VAL A 1 87 ? -8.629 10.065 26.765 1.00 49.97 87 VAL A C 1
ATOM 735 O O . VAL A 1 87 ? -8.246 9.099 27.421 1.00 49.97 87 VAL A O 1
ATOM 738 N N . SER A 1 88 ? -7.796 10.927 26.178 1.00 44.81 88 SER A N 1
ATOM 739 C CA . SER A 1 88 ? -6.401 11.125 26.592 1.00 44.81 88 SER A CA 1
ATOM 740 C C . SER A 1 88 ? -6.322 12.175 27.687 1.00 44.81 88 SER A C 1
ATOM 742 O O . SER A 1 88 ? -6.928 13.249 27.457 1.00 44.81 88 SER A O 1
#

Sequence (88 aa):
MSESENVSKNATPQEETKKETTSVEDKYTWMVRPCEIYKDEYNDCTSIRARFHQYFVFGEPINCKQWNTDYKNCKKWNTYKSKEAYVS

pLDDT: mean 75.68, std 23.32, range [34.44, 97.88]

InterPro domains:
  IPR021475 Plasticity-Associated Neural Transcript Short/Early meiotic induction protein 1-like [PF11326] (33-85)
  IPR021475 Plastic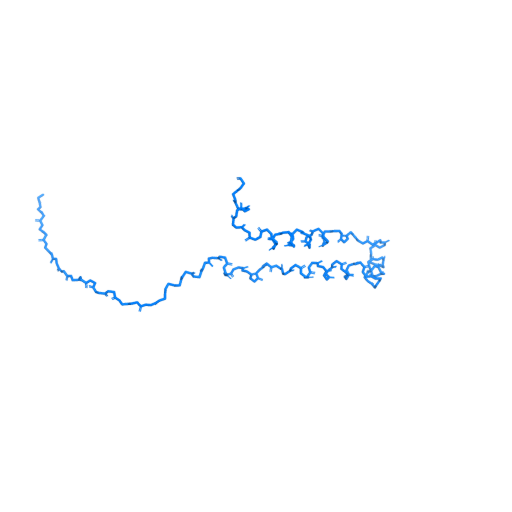ity-Associated Neural Transcript Short/Early meiotic induction protein 1-like [PTHR28052] (5-85)

Organism: NCBI:txid597456

Foldseek 3Di:
DDDDDDDDDDDDDDDDDDPPPPDPVNVCVVVDDDLVVLVVQLCCLPDPVNQVVCCVVPVGRDDSVVSVVSSVVNVVCVVPVDPVVVPD

Radius of gyration: 28.26 Å; chains: 1; bounding box: 70×58×49 Å